Protein AF-A0A927A3Z9-F1 (afdb_monomer)

Foldseek 3Di:
DKWFQACDDPPHDTFDADWDDDPVQFIWGQGPVGIDPGDGPVRIDDDDDPPVDPPDD

Structure (mmCIF, N/CA/C/O backbone):
data_AF-A0A927A3Z9-F1
#
_entry.id   AF-A0A927A3Z9-F1
#
loop_
_atom_site.group_PDB
_atom_site.id
_atom_site.type_symbol
_atom_site.label_atom_id
_atom_site.label_alt_id
_atom_site.label_comp_id
_atom_site.label_asym_id
_atom_site.label_entity_id
_atom_site.label_seq_id
_atom_site.pdbx_PDB_ins_code
_atom_site.Cartn_x
_atom_site.Cartn_y
_atom_site.Cartn_z
_atom_site.occupancy
_atom_site.B_iso_or_equiv
_atom_site.auth_seq_id
_atom_site.auth_comp_id
_atom_site.auth_asym_id
_atom_site.auth_atom_id
_atom_site.pdbx_PDB_model_num
ATOM 1 N N . MET A 1 1 ? 3.089 -3.935 -7.681 1.00 76.69 1 MET A N 1
ATOM 2 C CA . MET A 1 1 ? 3.481 -2.518 -7.503 1.00 76.69 1 MET A CA 1
ATOM 3 C C . MET A 1 1 ? 2.278 -1.719 -7.019 1.00 76.69 1 MET A C 1
ATOM 5 O O . MET A 1 1 ? 1.178 -1.932 -7.520 1.00 76.69 1 MET A O 1
ATOM 9 N N . VAL A 1 2 ? 2.454 -0.853 -6.019 1.00 83.94 2 VAL A N 1
ATOM 10 C CA . VAL A 1 2 ? 1.380 -0.021 -5.443 1.00 83.94 2 VAL A CA 1
ATOM 11 C C . VAL A 1 2 ? 1.734 1.447 -5.640 1.00 83.94 2 VAL A C 1
ATOM 13 O O . VAL A 1 2 ? 2.894 1.820 -5.474 1.00 83.94 2 VAL A O 1
ATOM 16 N N . ARG A 1 3 ? 0.738 2.271 -5.964 1.00 86.25 3 ARG A N 1
ATOM 17 C CA . ARG A 1 3 ? 0.830 3.731 -5.963 1.00 86.25 3 ARG A CA 1
ATOM 18 C C . ARG A 1 3 ? 0.043 4.280 -4.785 1.00 86.25 3 ARG A C 1
ATOM 20 O O . ARG A 1 3 ? -1.145 4.000 -4.666 1.00 86.25 3 ARG A O 1
ATOM 27 N N . ALA A 1 4 ? 0.688 5.064 -3.936 1.00 85.69 4 ALA A N 1
ATOM 28 C CA . ALA A 1 4 ? 0.036 5.795 -2.863 1.00 85.69 4 ALA A CA 1
ATOM 29 C C . ALA A 1 4 ? 0.031 7.290 -3.188 1.00 85.69 4 ALA A C 1
ATOM 31 O O . ALA A 1 4 ? 1.083 7.865 -3.453 1.00 85.69 4 ALA A O 1
ATOM 32 N N . ILE A 1 5 ? -1.143 7.919 -3.179 1.00 87.62 5 ILE A N 1
ATOM 33 C CA . ILE A 1 5 ? -1.281 9.366 -3.388 1.00 87.62 5 ILE A CA 1
ATOM 34 C C . ILE A 1 5 ? -1.685 9.976 -2.052 1.00 87.62 5 ILE A C 1
ATOM 36 O O . ILE A 1 5 ? -2.828 9.829 -1.620 1.00 87.62 5 ILE A O 1
ATOM 40 N N . LEU A 1 6 ? -0.732 10.622 -1.382 1.00 83.94 6 LEU A 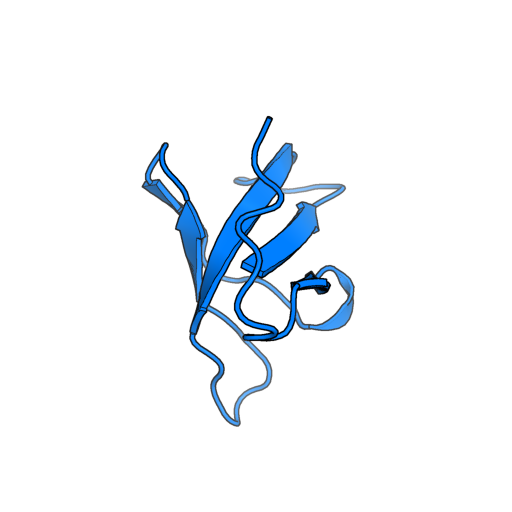N 1
ATOM 41 C CA . LEU A 1 6 ? -0.947 11.266 -0.088 1.00 83.94 6 LEU A CA 1
ATOM 42 C C . LEU A 1 6 ? -1.244 12.758 -0.318 1.00 83.94 6 LEU A C 1
ATOM 44 O O . LEU A 1 6 ? -0.337 13.481 -0.725 1.00 83.94 6 LEU A O 1
ATOM 48 N N . PRO A 1 7 ? -2.485 13.229 -0.082 1.00 79.69 7 PRO A N 1
ATOM 49 C CA . PRO A 1 7 ? -2.868 14.615 -0.364 1.00 79.69 7 PRO A CA 1
ATOM 50 C C . PRO A 1 7 ? -2.349 15.617 0.678 1.00 79.69 7 PRO A C 1
ATOM 52 O O . PRO A 1 7 ? -2.265 16.805 0.388 1.00 79.69 7 PRO A O 1
ATOM 55 N N . SER A 1 8 ? -2.014 15.169 1.891 1.00 75.25 8 SER A N 1
ATOM 56 C CA . SER A 1 8 ? -1.556 16.037 2.979 1.00 75.25 8 SER A CA 1
ATOM 57 C C . SER A 1 8 ? -0.663 15.295 3.981 1.00 75.25 8 SER A C 1
ATOM 59 O O . SER A 1 8 ? -0.717 14.068 4.101 1.00 75.25 8 SER A O 1
ATOM 61 N N . GLY A 1 9 ? 0.174 16.050 4.704 1.00 78.31 9 GLY A N 1
ATOM 62 C CA . GLY A 1 9 ? 1.060 15.553 5.763 1.00 78.31 9 GLY A CA 1
ATOM 63 C C . GLY A 1 9 ? 2.547 15.511 5.390 1.00 78.31 9 GLY A C 1
ATOM 64 O O . GLY A 1 9 ? 2.957 15.978 4.332 1.00 78.31 9 GLY A O 1
ATOM 65 N N . LYS A 1 10 ? 3.366 14.917 6.271 1.00 79.00 10 LYS A N 1
ATOM 66 C CA . LYS A 1 10 ? 4.841 14.852 6.152 1.00 79.00 10 LYS A CA 1
ATOM 67 C C . LYS A 1 10 ? 5.337 14.154 4.877 1.00 79.00 10 LYS A C 1
ATOM 69 O O . LYS A 1 10 ? 6.439 14.423 4.419 1.00 79.00 10 LYS A O 1
ATOM 74 N N . PHE A 1 11 ? 4.526 13.261 4.316 1.00 79.62 11 PHE A N 1
ATOM 75 C CA . PHE A 1 11 ? 4.855 12.474 3.127 1.00 79.62 11 PHE A CA 1
ATOM 76 C C . PHE A 1 11 ? 3.940 12.805 1.939 1.00 79.62 11 PHE A C 1
ATOM 78 O O . PHE A 1 11 ? 3.697 11.937 1.102 1.00 79.62 11 PHE A O 1
ATOM 85 N N . ALA A 1 12 ? 3.392 14.023 1.879 1.00 78.94 12 ALA A N 1
ATOM 86 C CA . ALA A 1 12 ? 2.501 14.456 0.805 1.00 7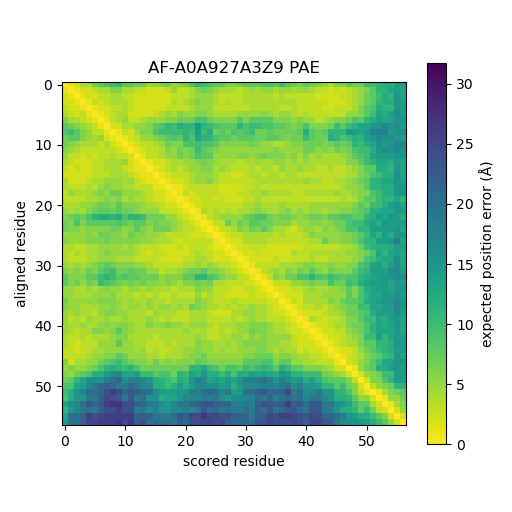8.94 12 ALA A CA 1
ATOM 87 C C . ALA A 1 12 ? 3.214 14.429 -0.559 1.00 78.94 12 ALA A C 1
ATOM 89 O O . ALA A 1 12 ? 3.999 15.317 -0.875 1.00 78.94 12 ALA A O 1
ATOM 90 N N . ALA A 1 13 ? 2.968 13.374 -1.336 1.00 82.19 13 ALA A N 1
ATOM 91 C CA . ALA A 1 13 ? 3.391 13.208 -2.724 1.00 82.19 13 ALA A CA 1
ATOM 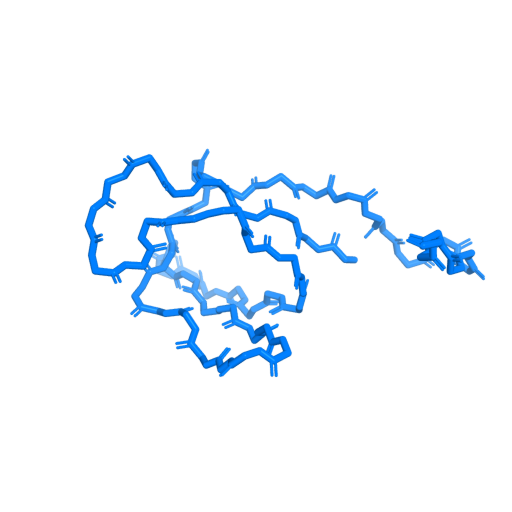92 C C . ALA A 1 13 ? 2.720 11.959 -3.329 1.00 82.19 13 ALA A C 1
ATOM 94 O O . ALA A 1 13 ? 2.048 11.182 -2.638 1.00 82.19 13 ALA A O 1
ATOM 95 N N . SER A 1 14 ? 2.934 11.746 -4.631 1.00 86.56 14 SER A N 1
ATOM 96 C CA . SER A 1 14 ? 2.641 10.472 -5.293 1.00 86.56 14 SER A CA 1
ATOM 97 C C . SER A 1 14 ? 3.842 9.541 -5.145 1.00 86.56 14 SER A C 1
ATOM 99 O O . SER A 1 14 ? 4.891 9.771 -5.736 1.00 86.56 14 SER A O 1
ATOM 101 N N . HIS A 1 15 ? 3.664 8.464 -4.392 1.00 86.06 15 HIS A N 1
ATOM 102 C CA . HIS A 1 15 ? 4.677 7.448 -4.127 1.00 86.06 15 HIS A CA 1
ATOM 103 C C . HIS A 1 15 ? 4.351 6.181 -4.902 1.00 86.06 15 HIS A C 1
ATOM 105 O O . HIS A 1 15 ? 3.192 5.771 -4.950 1.00 86.06 15 HIS A O 1
ATOM 111 N N . VAL A 1 16 ? 5.352 5.529 -5.489 1.00 86.56 16 VAL A N 1
ATOM 112 C CA . VAL A 1 16 ? 5.179 4.233 -6.160 1.00 86.56 16 VAL A CA 1
ATOM 113 C C . VAL A 1 16 ? 6.258 3.273 -5.677 1.00 86.56 16 VAL A C 1
ATOM 115 O O . VAL A 1 16 ? 7.413 3.660 -5.528 1.00 86.56 16 VAL A O 1
ATOM 118 N N . GLY A 1 17 ? 5.875 2.038 -5.355 1.00 85.62 17 GLY A N 1
ATOM 119 C CA . GLY A 1 17 ? 6.800 1.101 -4.728 1.00 85.62 17 GLY A CA 1
ATOM 120 C C . GLY A 1 17 ? 6.150 -0.140 -4.132 1.00 85.62 17 GLY A C 1
ATOM 121 O O . GLY A 1 17 ? 5.044 -0.551 -4.513 1.00 85.62 17 GLY A O 1
ATOM 122 N N . ARG A 1 18 ? 6.877 -0.759 -3.197 1.00 84.94 18 ARG A N 1
ATOM 123 C CA . ARG A 1 18 ? 6.449 -1.970 -2.489 1.00 84.94 18 ARG A CA 1
ATOM 124 C C . ARG A 1 18 ? 5.755 -1.584 -1.189 1.00 84.94 18 ARG A C 1
ATOM 126 O O . ARG A 1 18 ? 6.276 -0.787 -0.415 1.00 84.94 18 ARG A O 1
ATOM 133 N N . LEU A 1 19 ? 4.582 -2.164 -0.959 1.00 85.75 19 LEU A N 1
ATOM 134 C CA . LEU A 1 19 ? 3.775 -1.933 0.233 1.00 85.75 19 LEU A CA 1
ATOM 135 C C . LEU A 1 19 ? 3.866 -3.146 1.165 1.00 85.75 19 LEU A C 1
ATOM 137 O O . LEU A 1 19 ? 3.697 -4.281 0.721 1.00 85.75 19 LEU A O 1
ATOM 141 N N . VAL A 1 20 ? 4.096 -2.896 2.449 1.00 85.44 20 VAL A N 1
ATOM 142 C CA . VAL A 1 20 ? 4.000 -3.867 3.539 1.00 85.44 20 VAL A CA 1
ATOM 143 C C . VAL A 1 20 ? 2.646 -3.681 4.215 1.00 85.44 20 VAL A C 1
ATOM 145 O O . VAL A 1 20 ? 2.344 -2.613 4.753 1.00 85.44 20 VAL A O 1
ATOM 148 N N . VAL A 1 21 ? 1.825 -4.727 4.165 1.00 82.88 21 VAL A N 1
ATOM 149 C CA . VAL A 1 21 ? 0.451 -4.740 4.681 1.00 82.88 21 VAL A CA 1
ATOM 150 C C . VAL A 1 21 ? 0.446 -5.334 6.090 1.00 82.88 21 VAL A C 1
ATOM 152 O O . VAL A 1 21 ? 1.082 -6.356 6.334 1.00 82.88 21 VAL A O 1
ATOM 155 N N . ARG A 1 22 ? -0.274 -4.699 7.021 1.00 84.62 22 ARG A N 1
ATOM 156 C CA . ARG A 1 22 ? -0.475 -5.164 8.404 1.00 84.62 22 ARG A CA 1
ATOM 157 C C . ARG A 1 22 ? -1.966 -5.245 8.712 1.00 84.62 22 ARG A C 1
ATOM 159 O O . ARG A 1 22 ? -2.736 -4.427 8.212 1.00 84.62 22 ARG A O 1
ATOM 166 N N . ALA A 1 23 ? -2.363 -6.169 9.587 1.00 83.50 23 ALA A N 1
ATOM 167 C CA . ALA A 1 23 ? -3.761 -6.324 10.011 1.00 83.50 23 ALA A CA 1
ATOM 168 C C . ALA A 1 23 ? -4.341 -5.057 10.672 1.00 83.50 23 ALA A C 1
ATOM 170 O O . ALA A 1 23 ? -5.541 -4.822 10.613 1.00 83.50 23 ALA A O 1
ATOM 171 N N . THR A 1 24 ? -3.484 -4.193 11.226 1.00 83.00 24 THR A N 1
ATOM 172 C CA . THR A 1 24 ? -3.868 -2.907 11.830 1.00 83.00 24 THR A CA 1
ATOM 173 C C . THR A 1 24 ? -4.407 -1.879 10.825 1.00 83.00 24 THR A C 1
ATOM 175 O O . THR A 1 24 ? -4.868 -0.816 11.230 1.00 83.00 24 THR A O 1
ATOM 178 N N . GLY A 1 25 ? -4.328 -2.145 9.513 1.00 78.25 25 GLY A N 1
ATOM 179 C CA . GLY A 1 25 ? -4.790 -1.227 8.462 1.00 78.25 25 GLY A CA 1
ATOM 180 C C . GLY A 1 25 ? -3.863 -0.030 8.214 1.00 78.25 25 GLY A C 1
ATOM 181 O O . GLY A 1 25 ? -4.176 0.835 7.389 1.00 78.25 25 GLY A O 1
ATOM 182 N N . VAL A 1 26 ? -2.720 0.007 8.907 1.00 82.25 26 VAL A N 1
ATOM 183 C CA . VAL A 1 26 ? -1.630 0.962 8.700 1.00 82.25 26 VAL A CA 1
ATOM 184 C C . VAL A 1 26 ? -0.484 0.255 7.995 1.00 82.25 26 VAL A C 1
ATOM 186 O O . VAL A 1 26 ? 0.063 -0.732 8.488 1.00 82.25 26 VAL A O 1
ATOM 189 N N . PH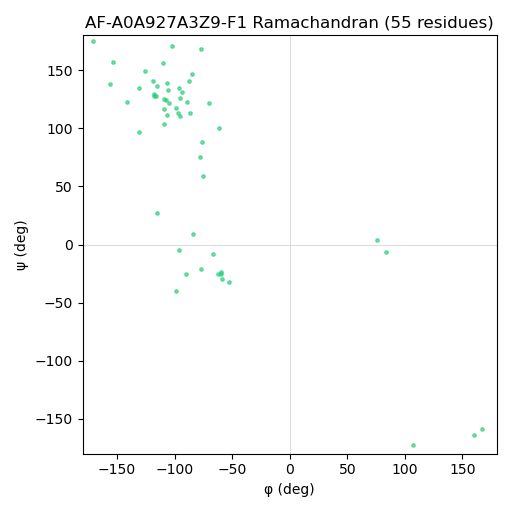E A 1 27 ? -0.123 0.777 6.834 1.00 86.25 27 PHE A N 1
ATOM 190 C CA . PHE A 1 27 ? 0.849 0.182 5.935 1.00 86.25 27 PHE A CA 1
ATOM 191 C C . PHE A 1 27 ? 2.133 0.993 5.884 1.00 86.25 27 PHE A C 1
ATOM 193 O O . PHE A 1 27 ? 2.151 2.198 6.146 1.00 86.25 27 PHE A O 1
ATOM 200 N N . GLU A 1 28 ? 3.208 0.310 5.511 1.00 86.75 28 GLU A N 1
ATOM 201 C CA . GLU A 1 28 ? 4.500 0.934 5.250 1.00 86.75 28 GLU A CA 1
ATOM 202 C C . GLU A 1 28 ? 4.844 0.757 3.784 1.00 86.75 28 GLU A C 1
ATOM 204 O O . GLU A 1 28 ? 4.670 -0.322 3.223 1.00 86.75 28 GLU A O 1
ATOM 209 N N . MET A 1 29 ? 5.336 1.812 3.156 1.00 85.75 29 MET A N 1
ATOM 210 C CA . MET A 1 29 ? 5.704 1.802 1.755 1.00 85.75 29 MET A CA 1
ATOM 211 C C . MET A 1 29 ? 7.194 2.081 1.613 1.00 85.75 29 MET A C 1
ATOM 213 O O . MET A 1 29 ? 7.710 3.045 2.170 1.00 85.75 29 MET A O 1
ATOM 217 N N . MET A 1 30 ? 7.878 1.229 0.859 1.00 85.19 30 MET A N 1
ATOM 218 C CA . MET A 1 30 ? 9.258 1.448 0.447 1.00 85.19 30 MET A CA 1
ATOM 219 C C . MET A 1 30 ? 9.239 2.050 -0.955 1.00 85.19 30 MET A C 1
ATOM 221 O O . MET A 1 30 ? 8.800 1.393 -1.906 1.00 85.19 30 MET A O 1
ATOM 225 N N . THR A 1 31 ? 9.668 3.305 -1.063 1.00 84.25 31 THR A N 1
ATOM 226 C CA . THR A 1 31 ? 9.923 3.987 -2.336 1.00 84.25 31 THR A CA 1
ATOM 227 C C . THR A 1 31 ? 11.421 4.023 -2.615 1.00 84.25 31 THR A C 1
ATOM 229 O O . THR A 1 31 ? 12.233 3.692 -1.754 1.00 84.25 31 THR A O 1
ATOM 232 N N . SER A 1 32 ? 11.802 4.442 -3.821 1.00 79.19 32 SER A N 1
ATOM 233 C CA . SER A 1 32 ? 13.205 4.677 -4.185 1.00 79.19 32 SER A CA 1
ATOM 234 C C . SER A 1 32 ? 13.872 5.777 -3.351 1.00 79.19 32 SER A C 1
ATOM 236 O O . SER A 1 32 ? 15.085 5.766 -3.187 1.00 79.19 32 SER A O 1
ATOM 238 N N . ILE A 1 33 ? 13.082 6.714 -2.821 1.00 78.19 33 ILE A N 1
ATOM 239 C CA . ILE A 1 33 ? 13.564 7.882 -2.071 1.00 78.19 33 ILE A CA 1
ATOM 240 C C . ILE A 1 33 ? 13.667 7.566 -0.572 1.00 78.19 33 ILE A C 1
ATOM 242 O O . ILE A 1 33 ? 14.461 8.169 0.145 1.00 78.19 33 ILE A O 1
ATOM 246 N N . GLY A 1 34 ? 12.883 6.606 -0.078 1.00 83.25 34 GLY A N 1
ATOM 247 C CA . GLY A 1 34 ? 12.969 6.170 1.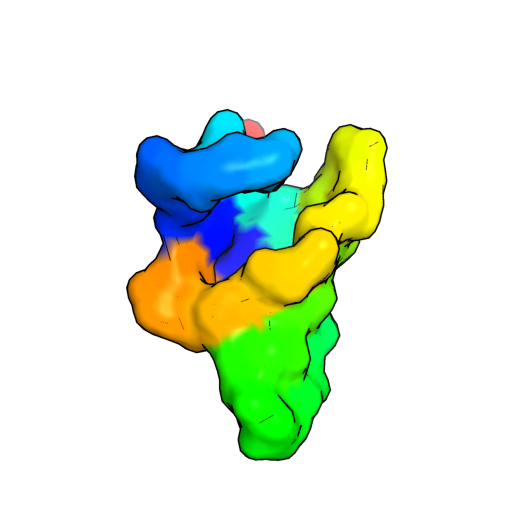308 1.00 83.25 34 GLY A CA 1
ATOM 248 C C . GLY A 1 34 ? 11.730 5.437 1.804 1.00 83.25 34 GLY A C 1
ATOM 249 O O . GLY A 1 34 ? 10.879 4.967 1.049 1.00 83.25 34 GLY A O 1
ATOM 250 N N . LYS A 1 35 ? 11.630 5.332 3.128 1.00 86.06 35 LYS A N 1
ATOM 251 C CA . LYS A 1 35 ? 10.508 4.681 3.801 1.00 86.06 35 LYS A CA 1
ATOM 252 C C . LYS A 1 35 ? 9.395 5.693 4.077 1.00 86.06 35 LYS A C 1
ATOM 254 O O . LYS A 1 35 ? 9.595 6.666 4.798 1.00 86.06 35 LYS A O 1
ATOM 259 N N . VAL A 1 36 ? 8.202 5.416 3.561 1.00 84.38 36 VAL A N 1
ATOM 260 C CA . VAL A 1 36 ? 6.982 6.195 3.790 1.00 84.38 36 VAL A CA 1
ATOM 261 C C . VAL A 1 36 ? 6.064 5.411 4.729 1.00 84.38 36 VAL A C 1
ATOM 263 O O . VAL A 1 36 ? 5.545 4.350 4.386 1.00 84.38 36 VAL A O 1
ATOM 266 N N . SER A 1 37 ? 5.891 5.911 5.952 1.00 83.38 37 SER A N 1
ATOM 267 C C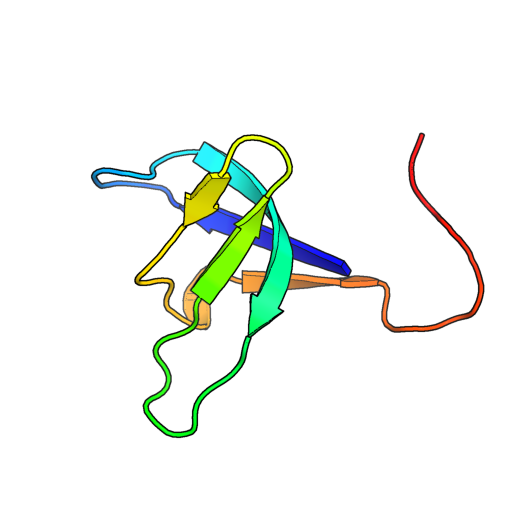A . SER A 1 37 ? 5.060 5.308 7.002 1.00 83.38 37 SER A CA 1
ATOM 268 C C . SER A 1 37 ? 4.625 6.403 7.983 1.00 83.38 37 SER A C 1
ATOM 270 O O . SER A 1 37 ? 5.466 7.238 8.325 1.00 83.38 37 SER A O 1
ATOM 272 N N . PRO A 1 38 ? 3.369 6.438 8.466 1.00 82.94 38 PRO A N 1
ATOM 273 C CA . PRO A 1 38 ? 2.265 5.503 8.214 1.00 82.94 38 PRO A CA 1
ATOM 274 C C . PRO A 1 38 ? 1.429 5.850 6.965 1.00 82.94 38 PRO A C 1
ATOM 276 O O . PRO A 1 38 ? 1.101 7.011 6.732 1.00 82.94 38 PRO A O 1
ATOM 279 N N . VAL A 1 39 ? 1.004 4.838 6.197 1.00 84.75 39 VAL A N 1
ATOM 280 C CA . VAL A 1 39 ? 0.100 4.993 5.039 1.00 84.75 39 VAL A CA 1
ATOM 281 C C . VAL A 1 39 ? -1.202 4.230 5.279 1.00 84.75 39 VAL A C 1
ATOM 283 O O . VAL A 1 39 ? -1.188 3.046 5.601 1.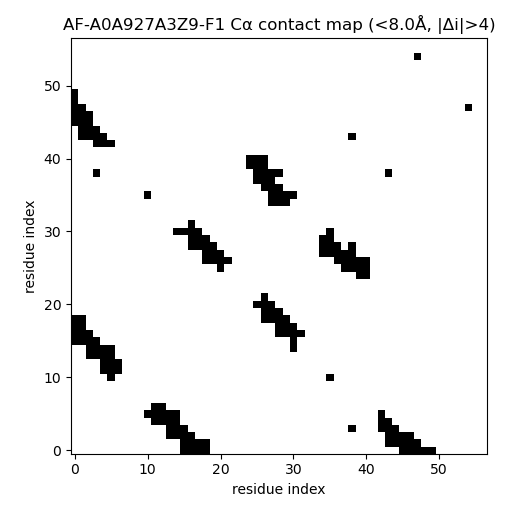00 84.75 39 VAL A O 1
ATOM 286 N N . ARG A 1 40 ? -2.353 4.890 5.117 1.00 84.38 40 ARG A N 1
ATOM 287 C CA . ARG A 1 40 ? -3.671 4.235 5.221 1.00 84.38 40 ARG A CA 1
ATOM 288 C C . ARG A 1 40 ? -4.071 3.598 3.893 1.00 84.38 40 ARG A C 1
ATOM 290 O O . ARG A 1 40 ? -3.827 4.183 2.839 1.00 84.38 40 ARG A O 1
ATOM 297 N N . HIS A 1 41 ? -4.797 2.479 3.949 1.00 78.12 41 HIS A N 1
ATOM 298 C CA . HIS A 1 41 ? -5.284 1.772 2.754 1.00 78.12 41 HIS A CA 1
ATOM 299 C C . HIS A 1 41 ? -6.057 2.668 1.771 1.00 78.12 41 HIS A C 1
ATOM 301 O O . HIS A 1 41 ? -5.963 2.459 0.568 1.00 78.12 41 HIS A O 1
ATOM 307 N N . LYS A 1 42 ? -6.780 3.689 2.265 1.00 83.75 42 LYS A N 1
ATOM 308 C CA . LYS A 1 42 ? -7.619 4.591 1.453 1.00 83.75 42 LYS A CA 1
ATOM 309 C C . LYS A 1 42 ? -6.823 5.329 0.374 1.00 83.75 42 LYS A C 1
A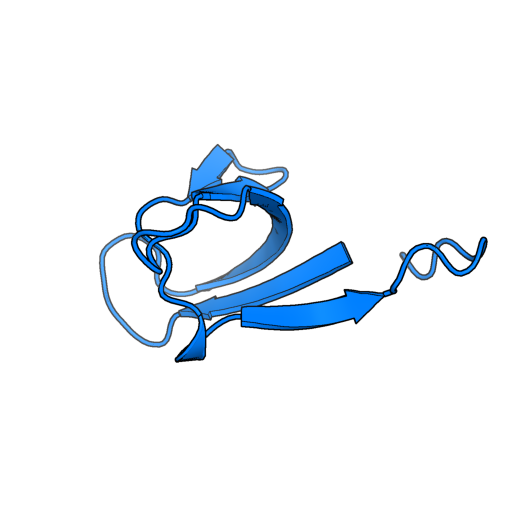TOM 311 O O . LYS A 1 42 ? -7.370 5.673 -0.666 1.00 83.75 42 LYS A O 1
ATOM 316 N N . TYR A 1 43 ? -5.543 5.575 0.634 1.00 82.88 43 TYR A N 1
ATOM 317 C CA . TYR A 1 43 ? -4.664 6.319 -0.263 1.00 82.88 43 TYR A CA 1
ATOM 318 C C . TYR A 1 43 ? -3.824 5.408 -1.162 1.00 82.88 43 TYR A C 1
ATOM 320 O O . TYR A 1 43 ? -3.108 5.911 -2.024 1.00 82.88 43 TYR A O 1
ATOM 328 N N . CYS A 1 44 ? -3.906 4.087 -0.978 1.00 81.81 44 CYS A N 1
ATOM 329 C CA . CYS A 1 44 ? -3.167 3.104 -1.758 1.00 81.81 44 CYS A CA 1
ATOM 330 C C . CYS A 1 44 ? -4.028 2.577 -2.905 1.00 81.81 44 CYS A C 1
ATOM 332 O O . CYS A 1 44 ? -5.105 2.025 -2.692 1.00 81.81 44 CYS A O 1
ATOM 334 N N . ARG A 1 45 ? -3.505 2.661 -4.126 1.00 83.88 45 ARG A N 1
ATOM 335 C CA . ARG A 1 45 ? -4.072 2.035 -5.316 1.00 83.88 45 ARG A CA 1
ATOM 336 C C . ARG A 1 45 ? -3.101 0.997 -5.859 1.00 83.88 45 ARG A C 1
ATOM 338 O O . ARG A 1 45 ? -1.918 1.265 -6.068 1.00 83.88 45 ARG A O 1
ATOM 345 N N . LEU A 1 46 ? -3.603 -0.211 -6.065 1.00 81.88 46 LEU A N 1
ATOM 346 C CA . LEU A 1 46 ? -2.845 -1.301 -6.667 1.00 81.88 46 LEU A CA 1
ATOM 347 C C . LEU A 1 46 ? -2.631 -0.967 -8.153 1.00 81.88 46 LEU A C 1
ATOM 349 O O . LEU A 1 46 ? -3.599 -0.699 -8.857 1.00 81.88 46 LEU A O 1
ATOM 353 N N . VAL A 1 47 ? -1.372 -0.901 -8.595 1.00 79.06 47 VAL A N 1
ATOM 354 C CA . VAL A 1 47 ? -1.011 -0.562 -9.988 1.00 79.06 47 VAL A CA 1
ATOM 355 C C . VAL A 1 47 ? -0.708 -1.815 -10.788 1.00 79.06 47 VAL A C 1
ATOM 357 O O . VAL A 1 47 ? -1.108 -1.924 -11.935 1.00 79.06 47 VAL A O 1
ATOM 360 N N . HIS A 1 48 ? -0.017 -2.766 -10.170 1.00 70.44 48 HIS A N 1
ATOM 361 C CA . HIS A 1 48 ? 0.350 -4.020 -10.808 1.00 70.44 48 HIS A CA 1
ATOM 362 C C . HIS A 1 48 ? 0.211 -5.138 -9.777 1.00 70.44 48 HIS A C 1
ATOM 364 O O . HIS A 1 48 ? 0.829 -5.055 -8.701 1.00 70.44 48 HIS A O 1
ATOM 370 N N . ARG A 1 49 ? -0.604 -6.155 -10.072 1.00 67.44 49 ARG A N 1
ATOM 371 C CA . ARG A 1 49 ? -0.454 -7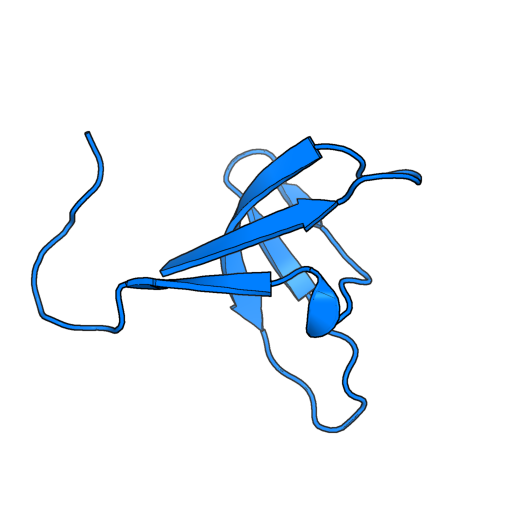.463 -9.425 1.00 67.44 49 ARG A CA 1
ATOM 372 C C . ARG A 1 49 ? 0.731 -8.150 -10.096 1.00 67.44 49 ARG A C 1
ATOM 374 O O . ARG A 1 49 ? 1.339 -7.579 -10.979 1.00 67.44 49 ARG A O 1
ATOM 381 N N . ILE A 1 50 ? 1.235 -9.248 -9.561 1.00 61.03 50 ILE A N 1
ATOM 382 C CA . ILE A 1 50 ? 2.503 -9.832 -10.018 1.00 61.03 50 ILE A CA 1
ATOM 383 C C . ILE A 1 50 ? 2.314 -10.560 -11.365 1.00 61.03 50 ILE A C 1
ATOM 385 O O . ILE A 1 50 ? 2.540 -11.753 -11.481 1.00 61.03 50 ILE A O 1
ATOM 389 N N . ASP A 1 51 ? 1.869 -9.834 -12.388 1.00 64.69 51 ASP A N 1
ATOM 390 C CA . ASP A 1 51 ? 1.311 -10.381 -13.628 1.00 64.69 51 ASP A CA 1
ATOM 391 C C . ASP A 1 51 ? 2.421 -10.748 -14.637 1.00 64.69 51 ASP A C 1
ATOM 393 O O . ASP A 1 51 ? 2.151 -11.058 -15.790 1.00 64.69 51 ASP A O 1
ATOM 397 N N . GLY A 1 52 ? 3.690 -10.712 -14.209 1.00 59.66 52 GLY A N 1
ATOM 398 C CA . GLY A 1 52 ? 4.867 -11.038 -15.025 1.00 59.66 52 GLY A CA 1
ATOM 399 C C . GLY A 1 52 ? 5.392 -9.898 -15.906 1.00 59.66 52 GLY A C 1
ATOM 400 O O . GLY A 1 52 ? 6.476 -10.028 -16.467 1.00 59.66 52 GLY A O 1
ATOM 401 N N . TYR A 1 53 ? 4.692 -8.763 -15.982 1.00 60.28 53 TYR A N 1
ATOM 402 C CA . TYR A 1 53 ? 5.066 -7.638 -16.843 1.00 60.28 53 TYR A CA 1
ATOM 403 C C . TYR A 1 53 ? 5.564 -6.431 -16.036 1.00 60.28 53 TYR A C 1
ATOM 405 O O . TYR A 1 53 ? 4.832 -5.818 -15.266 1.00 60.28 53 TYR A O 1
ATOM 413 N N . SER A 1 54 ? 6.828 -6.044 -16.209 1.00 54.47 54 SER A N 1
ATOM 414 C CA . SER A 1 54 ? 7.336 -4.788 -15.639 1.00 54.47 54 SER A CA 1
ATOM 415 C C . SER A 1 54 ? 6.839 -3.601 -16.462 1.00 54.47 54 SER A C 1
ATOM 417 O O . SER A 1 54 ? 7.516 -3.141 -17.375 1.00 54.47 54 SER A O 1
ATOM 419 N N . TYR A 1 55 ? 5.663 -3.072 -16.124 1.00 54.47 55 TYR A N 1
ATOM 420 C CA . TYR A 1 55 ? 5.240 -1.744 -16.571 1.00 54.47 55 TYR A CA 1
ATOM 421 C C . TYR A 1 55 ? 5.939 -0.678 -15.722 1.00 54.47 55 TYR A C 1
ATOM 423 O O . TYR A 1 55 ? 5.357 -0.102 -14.803 1.00 54.47 55 TYR A O 1
ATOM 431 N N . VAL A 1 56 ? 7.222 -0.465 -16.000 1.00 52.53 56 VAL A N 1
ATOM 432 C CA . VAL A 1 56 ? 7.961 0.720 -15.565 1.00 52.53 56 VAL A CA 1
ATOM 433 C C . VAL A 1 56 ? 8.670 1.248 -16.807 1.00 52.53 56 VAL A C 1
ATOM 435 O O . VAL A 1 56 ? 9.699 0.709 -17.204 1.00 52.53 56 VAL A O 1
ATOM 438 N N . ALA A 1 57 ? 8.045 2.233 -17.450 1.00 43.62 57 ALA A N 1
ATOM 439 C CA . ALA A 1 57 ? 8.732 3.196 -18.303 1.00 43.62 57 ALA A CA 1
ATOM 440 C C . ALA A 1 57 ? 9.091 4.408 -17.437 1.00 43.62 57 ALA A C 1
ATOM 442 O O . ALA A 1 57 ? 8.264 4.741 -16.550 1.00 43.62 57 ALA A O 1
#

Mean predicted aligned error: 7.25 Å

Radius of gyration: 11.21 Å; Cα contacts (8 Å, |Δi|>4): 93; chains: 1; bounding box: 21×27×30 Å

Nearest PDB structures (foldseek):
  2xk0-assembly1_A  TM=6.518E-01  e=1.802E+00  Drosophila melanogaster
  5xfr-assembly1_B  TM=6.694E-01  e=2.174E+00  Homo sapiens
  2dig-assembly1_A  TM=5.650E-01  e=3.586E+00  Homo sapiens
  7uwz-assembly1_A  TM=5.558E-01  e=4.605E+00  synthetic construct
  2e5p-assembly1_A  TM=5.800E-01  e=9.165E+00  Homo sapiens

pLDDT: mean 78.72, std 10.07, range [43.62, 87.62]

Solvent-accessible surface area (backbone atoms only — not comparable to full-atom values): 3605 Å² total; per-residue (Å²): 73,33,36,33,54,37,93,67,68,99,73,51,43,82,45,57,33,52,72,47,85,44,95,85,54,54,24,38,33,44,38,96,91,44,81,46,70,86,38,53,62,91,40,52,42,82,73,39,72,95,80,83,68,85,89,73,132

Secondary structure (DSSP, 8-state):
-EEEE--SSTT-SEEEEEEE--TTSEEEEE-SS-EEEEEEGGGEEE---S-S-----

Sequence (57 aa):
MVRAILPSGKFAASHVGRLVVRATGVFEMMTSIGKVSPVRHKYCRLVHRIDGYSYVA